Protein AF-A0A4R2HNK5-F1 (afdb_monomer_lite)

Secondary structure (DSSP, 8-state):
----------HHHHHHHHHHHHHHHHHHHHHHHHHHHHHHHHH-SS-HHHHHHHHHHHHHHHHHHHHHHHGGGT-GGGHHHHHHHHHHHHHHHH--SSPPTT---S-GGGS-SS----

pLDDT: mean 80.42, std 14.78, range [45.03, 94.81]

Sequence (118 aa):
MVPMGPIEFSPAEVAMILTVLALVGVCSALPATIPLALVGHRRGVQNPGWNALWYWLCGTVLTVVLMGALIQTGLGWAVVPLSWLPTLLIAWLLKPRHPRPGG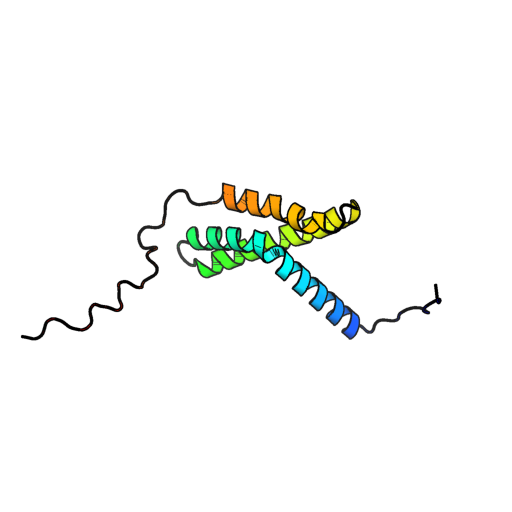ELGWSDMTSGQQGER

Foldseek 3Di:
DPDDPPPDDDPVRVVVVVVVVLVVLLVLQCVQLQLQLVLLLQPDDPCSNVRSVVSSVVSSVQLSVQLVVCVVVPPPPVSSVVSSVVSNVVSVVSRDPDGDVPPPPPPVPPPPPDDDDD

Radius of gyration: 21.97 Å; chains: 1; bounding box: 57×47×64 Å

Organism: NCBI:txid2512223

Structure (mmCIF, N/CA/C/O backbone):
data_AF-A0A4R2HNK5-F1
#
_entry.id   AF-A0A4R2HNK5-F1
#
loop_
_atom_site.group_PDB
_atom_site.id
_atom_site.type_symbol
_atom_site.label_atom_id
_atom_site.label_alt_id
_atom_site.label_comp_id
_atom_site.label_asym_id
_atom_site.label_entity_id
_atom_site.label_seq_id
_atom_site.pdbx_PDB_ins_code
_atom_site.Cartn_x
_atom_site.Cartn_y
_atom_site.Cartn_z
_atom_site.occupancy
_atom_site.B_iso_or_equiv
_atom_site.auth_seq_id
_atom_site.auth_comp_id
_atom_site.auth_asym_id
_atom_site.auth_atom_id
_atom_site.pdbx_PDB_model_num
ATOM 1 N N . MET A 1 1 ? -30.106 -1.201 23.468 1.00 45.03 1 MET A N 1
ATOM 2 C CA . MET A 1 1 ? -28.637 -1.282 23.605 1.00 45.03 1 MET A CA 1
ATOM 3 C C . MET A 1 1 ? -28.354 -1.833 24.988 1.00 45.03 1 MET A C 1
ATOM 5 O O . MET A 1 1 ? -28.760 -1.204 25.954 1.00 45.03 1 MET A O 1
ATOM 9 N N . VAL A 1 2 ? -27.788 -3.035 25.092 1.00 50.84 2 VAL A N 1
ATOM 10 C CA . VAL A 1 2 ? -27.368 -3.583 26.391 1.00 50.84 2 VAL A CA 1
ATOM 11 C C . VAL A 1 2 ? -26.088 -2.842 26.786 1.00 50.84 2 VAL A C 1
ATOM 13 O O . VAL A 1 2 ? -25.183 -2.785 25.949 1.00 50.84 2 VAL A O 1
ATOM 16 N N . PRO A 1 3 ? -26.004 -2.224 27.977 1.00 62.53 3 PRO A N 1
ATOM 17 C CA . PRO A 1 3 ? -24.787 -1.556 28.410 1.00 62.53 3 PRO A CA 1
ATOM 18 C C . PRO A 1 3 ? -23.727 -2.631 28.642 1.00 62.53 3 PRO A C 1
ATOM 20 O O . PRO A 1 3 ? -23.745 -3.336 29.648 1.00 62.53 3 PRO A O 1
ATOM 23 N N . MET A 1 4 ? -22.832 -2.798 27.672 1.00 63.62 4 MET A N 1
ATOM 24 C CA . MET A 1 4 ? -21.592 -3.518 27.917 1.00 63.62 4 MET A CA 1
ATOM 25 C C . MET A 1 4 ? -20.785 -2.638 28.873 1.00 63.62 4 MET A C 1
ATOM 27 O O . MET A 1 4 ? -20.574 -1.459 28.586 1.00 63.62 4 MET A O 1
ATOM 31 N N . GLY A 1 5 ? -20.432 -3.177 30.045 1.00 65.69 5 GLY A N 1
ATOM 32 C CA . GLY A 1 5 ? -19.537 -2.511 30.995 1.00 65.69 5 GLY A CA 1
ATOM 33 C C . GLY A 1 5 ? -18.198 -2.140 30.340 1.00 65.69 5 GLY A C 1
ATOM 34 O O . GLY A 1 5 ? -17.974 -2.492 29.179 1.00 65.69 5 GLY A O 1
ATOM 35 N N . PRO A 1 6 ? -17.307 -1.416 31.041 1.00 68.88 6 PRO A N 1
ATOM 36 C CA . PRO A 1 6 ? -16.019 -1.023 30.477 1.00 68.88 6 PRO A CA 1
ATOM 37 C C . PRO A 1 6 ? -15.307 -2.259 29.916 1.00 68.88 6 PRO A C 1
ATOM 39 O O . PRO A 1 6 ? -15.030 -3.212 30.641 1.00 68.88 6 PRO A O 1
ATOM 42 N N . ILE A 1 7 ? -15.094 -2.269 28.599 1.00 70.62 7 ILE A N 1
ATOM 43 C CA . ILE A 1 7 ? -14.390 -3.355 27.926 1.00 70.62 7 ILE A CA 1
ATOM 44 C C . ILE A 1 7 ? -12.910 -3.153 28.241 1.00 70.62 7 ILE A C 1
ATOM 46 O O . ILE A 1 7 ? -12.231 -2.348 27.603 1.00 70.62 7 ILE A O 1
ATOM 50 N N . GLU A 1 8 ? -12.431 -3.826 29.280 1.00 81.69 8 GLU A N 1
ATOM 51 C CA . GLU A 1 8 ? -11.014 -3.850 29.621 1.00 81.69 8 GLU A CA 1
ATOM 52 C C . GLU A 1 8 ? -10.310 -4.860 28.714 1.00 81.69 8 GLU A C 1
ATOM 54 O O . GLU A 1 8 ? -10.387 -6.067 28.927 1.00 81.69 8 GLU A O 1
ATOM 59 N N . PHE A 1 9 ? -9.650 -4.363 27.668 1.00 81.75 9 PHE A N 1
ATOM 60 C CA . PHE A 1 9 ? -8.792 -5.193 26.831 1.00 81.75 9 PHE A CA 1
ATOM 61 C C . PHE A 1 9 ? -7.434 -5.379 27.504 1.00 81.75 9 PHE A C 1
ATOM 63 O O . PHE A 1 9 ? -6.755 -4.411 27.857 1.00 81.75 9 PHE A O 1
ATOM 70 N N . SER A 1 10 ? -6.995 -6.626 27.617 1.00 91.81 10 SER A N 1
ATOM 71 C CA . SER A 1 10 ? -5.616 -6.942 27.963 1.00 91.81 10 SER A CA 1
ATOM 72 C C . SER A 1 10 ? -4.649 -6.418 26.882 1.00 91.81 10 SER A C 1
ATOM 74 O O . SER A 1 10 ? -5.011 -6.324 25.703 1.00 91.81 10 SER A O 1
ATOM 76 N N . PRO A 1 11 ? -3.377 -6.131 27.222 1.00 91.19 11 PRO A N 1
ATOM 77 C CA . PRO A 1 11 ? -2.380 -5.707 26.233 1.00 91.19 11 PRO A CA 1
ATOM 78 C C . PRO A 1 11 ? -2.218 -6.692 25.063 1.00 91.19 11 PRO A C 1
ATOM 80 O O . PRO A 1 11 ? -1.968 -6.280 23.931 1.00 91.19 11 PRO A O 1
ATOM 83 N N . ALA A 1 12 ? -2.394 -7.991 25.327 1.00 91.38 12 ALA A N 1
ATOM 84 C CA . ALA A 1 12 ? -2.342 -9.036 24.311 1.00 91.38 12 ALA A CA 1
ATOM 85 C C . ALA A 1 12 ? -3.515 -8.944 23.319 1.00 91.38 12 ALA A C 1
ATOM 87 O O . ALA A 1 12 ? -3.309 -9.086 22.114 1.00 91.38 12 ALA A O 1
ATOM 88 N N . GLU A 1 13 ? -4.729 -8.655 23.795 1.00 90.94 13 GLU A N 1
ATOM 89 C CA . GLU A 1 13 ? -5.905 -8.463 22.936 1.00 90.94 13 GLU A CA 1
ATOM 90 C C . GLU A 1 13 ? -5.769 -7.207 22.077 1.00 90.94 13 GLU A C 1
ATOM 92 O O . GLU A 1 13 ? -6.040 -7.255 20.878 1.00 90.94 13 GLU A O 1
ATOM 97 N N . VAL A 1 14 ? -5.266 -6.106 22.643 1.00 91.25 14 VAL A N 1
ATOM 98 C CA . VAL A 1 14 ? -4.983 -4.886 21.871 1.00 91.25 14 VAL A CA 1
ATOM 99 C C . VAL A 1 14 ? -3.964 -5.170 20.765 1.00 91.25 14 VAL A C 1
ATOM 101 O O . VAL A 1 14 ? -4.187 -4.801 19.612 1.00 91.25 14 VAL A O 1
ATOM 104 N N . ALA A 1 15 ? -2.870 -5.871 21.082 1.00 92.31 15 ALA A N 1
ATOM 105 C CA . ALA A 1 15 ? -1.864 -6.251 20.092 1.00 92.31 15 ALA A CA 1
ATOM 106 C C . ALA A 1 15 ? -2.449 -7.141 18.983 1.00 92.31 15 ALA A C 1
ATOM 108 O O . ALA A 1 15 ? -2.151 -6.938 17.803 1.00 92.31 15 ALA A O 1
ATOM 109 N N . MET A 1 16 ? -3.321 -8.090 19.337 1.00 94.81 16 MET A N 1
ATOM 110 C CA . MET A 1 16 ? -4.013 -8.948 18.376 1.00 94.81 16 MET A CA 1
ATOM 111 C C . MET A 1 16 ? -4.921 -8.134 17.447 1.00 94.81 16 MET A C 1
ATOM 113 O O . MET A 1 16 ? -4.829 -8.276 16.228 1.00 94.81 16 MET A O 1
ATOM 117 N N . ILE A 1 17 ? -5.746 -7.242 18.002 1.00 91.44 17 ILE A N 1
ATOM 118 C CA . ILE A 1 17 ? -6.644 -6.372 17.231 1.00 91.44 17 ILE A CA 1
ATOM 119 C C . ILE A 1 17 ? -5.839 -5.508 16.259 1.00 91.44 17 ILE A C 1
ATOM 121 O O . ILE A 1 17 ? -6.148 -5.470 15.069 1.00 91.44 17 ILE A O 1
ATOM 125 N N . LEU A 1 18 ? -4.771 -4.862 16.733 1.00 90.38 18 LEU A N 1
ATOM 126 C CA . LEU A 1 18 ? -3.900 -4.043 15.888 1.00 90.38 18 LEU A CA 1
ATOM 127 C C . LEU A 1 18 ? -3.241 -4.863 14.776 1.00 90.38 18 LEU A C 1
ATOM 129 O O . LEU A 1 18 ? -3.157 -4.394 13.643 1.00 90.38 18 LEU A O 1
ATOM 133 N N . THR A 1 19 ? -2.824 -6.095 15.069 1.00 90.88 19 THR A N 1
ATOM 134 C CA . THR A 1 19 ? -2.224 -6.995 14.075 1.00 90.88 19 THR A CA 1
ATOM 135 C C . THR A 1 19 ? -3.226 -7.362 12.983 1.00 90.88 19 THR A C 1
ATOM 137 O O . THR A 1 19 ? -2.902 -7.285 11.798 1.00 90.88 19 THR A O 1
ATOM 140 N N . VAL A 1 20 ? -4.459 -7.714 13.359 1.00 92.38 20 VAL A N 1
ATOM 141 C CA . VAL A 1 20 ? -5.525 -8.029 12.399 1.00 92.38 20 VAL A CA 1
ATOM 142 C C . VAL A 1 20 ? -5.867 -6.803 11.555 1.00 92.38 20 VAL A C 1
ATOM 144 O O . VAL A 1 20 ? -5.943 -6.908 10.333 1.00 92.38 20 VAL A O 1
ATOM 147 N N . LEU A 1 21 ? -6.010 -5.628 12.175 1.00 88.75 21 LEU A N 1
ATOM 148 C CA . LEU A 1 21 ? -6.283 -4.378 11.462 1.00 88.75 21 LEU A CA 1
ATOM 149 C C . LEU A 1 21 ? -5.161 -4.018 10.483 1.00 88.75 21 LEU A C 1
ATOM 151 O O . LEU A 1 21 ? -5.441 -3.643 9.345 1.00 88.75 21 LEU A O 1
ATOM 155 N N . ALA A 1 22 ? -3.902 -4.176 10.892 1.00 87.69 22 ALA A N 1
ATOM 156 C CA . ALA A 1 22 ? -2.750 -3.949 10.029 1.00 87.69 22 ALA A CA 1
ATOM 157 C C . ALA A 1 22 ? -2.743 -4.921 8.842 1.00 87.69 22 ALA A C 1
ATOM 159 O O . ALA A 1 22 ? -2.569 -4.489 7.703 1.00 87.69 22 ALA A O 1
ATOM 160 N N . LEU A 1 23 ? -2.988 -6.212 9.085 1.00 91.12 23 LEU A N 1
ATOM 161 C CA . LEU A 1 23 ? -3.037 -7.226 8.033 1.00 91.12 23 LEU A CA 1
ATOM 162 C C . LEU A 1 23 ? -4.160 -6.942 7.030 1.00 91.12 23 LEU A C 1
ATOM 164 O O . LEU A 1 23 ? -3.922 -6.954 5.825 1.00 91.12 23 LEU A O 1
ATOM 168 N N . VAL A 1 24 ? -5.365 -6.632 7.513 1.00 88.94 24 VAL A N 1
ATOM 169 C CA . VAL A 1 24 ? -6.502 -6.264 6.658 1.00 88.94 24 VAL A CA 1
ATOM 170 C C . VAL A 1 24 ? -6.188 -5.002 5.854 1.00 88.94 24 VAL A C 1
ATOM 172 O O . VAL A 1 24 ? -6.418 -4.981 4.645 1.00 88.94 24 VAL A O 1
ATOM 175 N N . GLY A 1 25 ? -5.606 -3.979 6.487 1.00 85.62 25 GLY A N 1
ATOM 176 C CA . GLY A 1 25 ? -5.189 -2.749 5.816 1.00 85.62 25 GLY A CA 1
ATOM 177 C C . GLY A 1 25 ? -4.174 -3.012 4.702 1.00 85.62 25 GLY A C 1
ATOM 178 O O . GLY A 1 25 ? -4.365 -2.563 3.573 1.00 85.62 25 GLY A O 1
ATOM 179 N N . VAL A 1 26 ? -3.148 -3.820 4.969 1.00 87.81 26 VAL A N 1
ATOM 180 C CA . VAL A 1 26 ? -2.143 -4.209 3.968 1.00 87.81 26 VAL A CA 1
ATOM 181 C C . VAL A 1 26 ? -2.790 -4.983 2.819 1.00 87.81 26 VAL A C 1
ATOM 183 O O . VAL A 1 26 ? -2.585 -4.628 1.659 1.00 87.81 26 VAL A O 1
ATOM 186 N N . CYS A 1 27 ? -3.618 -5.986 3.122 1.00 89.69 27 CYS A N 1
ATOM 187 C CA . CYS A 1 27 ? -4.338 -6.770 2.119 1.00 89.69 27 CYS A CA 1
ATOM 188 C C . CYS A 1 27 ? -5.236 -5.889 1.237 1.00 89.69 27 CYS A C 1
ATOM 190 O O . CYS A 1 27 ? -5.242 -6.049 0.018 1.00 89.69 27 CYS A O 1
ATOM 192 N N . SER A 1 28 ? -5.938 -4.91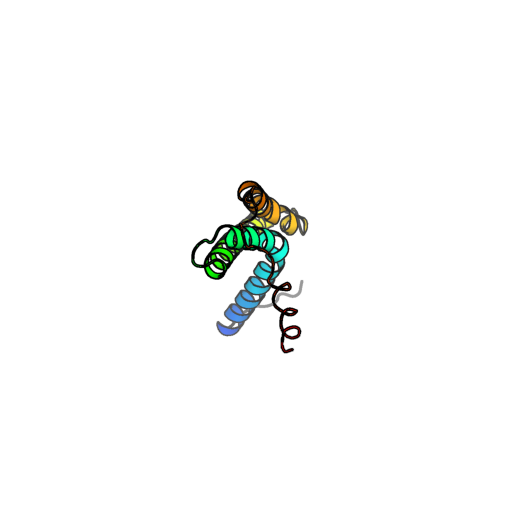4 1.825 1.00 87.06 28 SER A N 1
ATOM 193 C CA . SER A 1 28 ? -6.771 -3.964 1.075 1.00 87.06 28 SER A CA 1
ATOM 194 C C . SER A 1 28 ? -5.972 -2.995 0.199 1.00 87.06 28 SER A C 1
ATOM 196 O O . SER A 1 28 ? -6.506 -2.475 -0.779 1.00 87.06 28 SER A O 1
ATOM 198 N N . ALA A 1 29 ? -4.696 -2.760 0.518 1.00 86.94 29 ALA A N 1
ATOM 199 C CA . ALA A 1 29 ? -3.822 -1.876 -0.243 1.00 86.94 29 ALA A CA 1
ATOM 200 C C . ALA A 1 29 ? -3.150 -2.585 -1.434 1.00 86.94 29 ALA A C 1
ATOM 202 O O . ALA A 1 29 ? -2.735 -1.912 -2.379 1.00 86.94 29 ALA A O 1
ATOM 203 N N . LEU A 1 30 ? -3.075 -3.925 -1.432 1.00 89.62 30 LEU A N 1
ATOM 204 C CA . LEU A 1 30 ? -2.387 -4.716 -2.466 1.00 89.62 30 LEU A CA 1
ATOM 205 C C . LEU A 1 30 ? -2.734 -4.327 -3.916 1.00 89.62 30 LEU A C 1
ATOM 207 O O . LEU A 1 30 ? -1.796 -4.188 -4.707 1.00 89.62 30 LEU A O 1
ATOM 211 N N . PRO A 1 31 ? -4.010 -4.090 -4.296 1.00 87.88 31 PRO A N 1
ATOM 212 C CA . PRO A 1 31 ? -4.347 -3.714 -5.672 1.00 87.88 31 PRO A CA 1
ATOM 213 C C . PRO A 1 31 ? -3.634 -2.442 -6.154 1.00 87.88 31 PRO A C 1
ATOM 215 O O . PRO A 1 31 ? -3.288 -2.334 -7.330 1.00 87.88 31 PRO A O 1
ATOM 218 N N . ALA A 1 32 ? -3.376 -1.494 -5.249 1.00 86.69 32 ALA A N 1
ATOM 219 C CA . ALA A 1 32 ? -2.700 -0.237 -5.555 1.00 86.69 32 ALA A CA 1
ATOM 220 C C . ALA A 1 32 ? -1.174 -0.332 -5.417 1.00 86.69 32 ALA A C 1
ATOM 222 O O . ALA A 1 32 ? -0.432 0.310 -6.165 1.00 86.69 32 ALA A O 1
ATOM 223 N N . THR A 1 33 ? -0.688 -1.141 -4.474 1.00 89.88 33 THR A N 1
ATOM 224 C CA . THR A 1 33 ? 0.734 -1.188 -4.108 1.00 89.88 33 THR A CA 1
ATOM 225 C C . THR A 1 33 ? 1.544 -2.162 -4.952 1.00 89.88 33 THR A C 1
ATOM 227 O O . THR A 1 33 ? 2.724 -1.904 -5.189 1.00 89.88 33 THR A O 1
ATOM 230 N N . ILE A 1 34 ? 0.934 -3.226 -5.488 1.00 90.56 34 ILE A N 1
ATOM 231 C CA . ILE A 1 34 ? 1.595 -4.155 -6.422 1.00 90.56 34 ILE A CA 1
ATOM 232 C C . ILE A 1 34 ? 2.079 -3.433 -7.696 1.00 90.56 34 ILE A C 1
ATOM 234 O O . ILE A 1 34 ? 3.253 -3.590 -8.045 1.00 90.56 34 ILE A O 1
ATOM 238 N N . PRO A 1 35 ? 1.266 -2.599 -8.381 1.00 90.31 35 PRO A N 1
ATOM 239 C CA . PRO A 1 35 ? 1.739 -1.802 -9.514 1.00 90.31 35 PRO A CA 1
ATOM 240 C C . PRO A 1 35 ? 2.964 -0.946 -9.180 1.00 90.31 35 PRO A C 1
ATOM 242 O O . PRO A 1 35 ? 3.910 -0.882 -9.966 1.00 90.31 35 PRO A O 1
ATOM 245 N N . LEU A 1 36 ? 2.980 -0.323 -8.000 1.00 89.00 36 LEU A N 1
ATOM 246 C CA . LEU A 1 36 ? 4.094 0.514 -7.563 1.00 89.00 36 LEU A CA 1
ATOM 247 C C . LEU A 1 36 ? 5.346 -0.322 -7.246 1.00 89.00 36 LEU A C 1
ATOM 249 O O . LEU A 1 36 ? 6.452 0.056 -7.633 1.00 89.00 36 LEU A O 1
ATOM 253 N N . ALA A 1 37 ? 5.175 -1.496 -6.635 1.00 91.12 37 ALA A N 1
ATOM 254 C CA . ALA A 1 37 ? 6.246 -2.463 -6.405 1.00 91.12 37 ALA A CA 1
ATOM 255 C C . ALA A 1 37 ? 6.888 -2.923 -7.724 1.00 91.12 37 ALA A C 1
ATOM 257 O O . ALA A 1 37 ? 8.112 -2.965 -7.842 1.00 91.12 37 ALA A O 1
ATOM 258 N N . LEU A 1 38 ? 6.076 -3.195 -8.754 1.00 88.06 38 LEU A N 1
ATOM 259 C CA . LEU A 1 38 ? 6.553 -3.549 -10.095 1.00 88.06 38 LEU A CA 1
ATOM 260 C C . LEU A 1 38 ? 7.347 -2.410 -10.744 1.00 88.06 38 LEU A C 1
ATOM 262 O O . LEU A 1 38 ? 8.342 -2.657 -11.429 1.00 88.06 38 LEU A O 1
ATOM 266 N N . VAL A 1 39 ? 6.944 -1.157 -10.522 1.00 87.88 39 VAL A N 1
ATOM 267 C CA 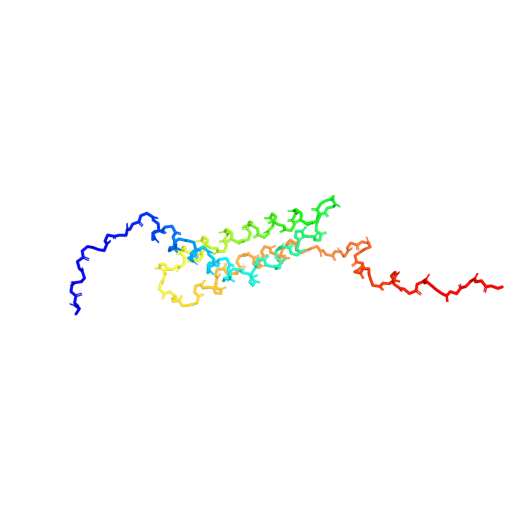. VAL A 1 39 ? 7.718 0.013 -10.958 1.00 87.88 39 VAL A CA 1
ATOM 268 C C . VAL A 1 39 ? 9.074 0.062 -10.253 1.00 87.88 39 VAL A C 1
ATOM 270 O O . VAL A 1 39 ? 10.095 0.223 -10.927 1.00 87.88 39 VAL A O 1
ATOM 273 N N . GLY A 1 40 ? 9.106 -0.138 -8.932 1.00 86.56 40 GLY A N 1
ATOM 274 C CA . GLY A 1 40 ? 10.344 -0.239 -8.156 1.00 86.56 40 GLY A CA 1
ATOM 275 C C . GLY A 1 40 ? 11.254 -1.358 -8.668 1.00 86.56 40 GLY A C 1
ATOM 276 O O . GLY A 1 40 ? 12.435 -1.127 -8.936 1.00 86.56 40 GLY A O 1
ATOM 277 N N . HIS A 1 41 ? 10.689 -2.538 -8.923 1.00 87.38 41 HIS A N 1
ATOM 278 C CA . HIS A 1 41 ? 11.414 -3.675 -9.482 1.00 87.38 41 HIS A CA 1
ATOM 279 C C . HIS A 1 41 ? 12.078 -3.330 -10.820 1.00 87.38 41 HIS A C 1
ATOM 281 O O . HIS A 1 41 ? 13.282 -3.518 -10.996 1.00 87.38 41 HIS A O 1
ATOM 287 N N . ARG A 1 42 ? 11.317 -2.741 -11.751 1.00 84.19 42 ARG A N 1
ATOM 288 C CA . ARG A 1 42 ? 11.823 -2.370 -13.082 1.00 84.19 42 ARG A CA 1
ATOM 289 C C . ARG A 1 42 ? 12.914 -1.299 -13.021 1.00 84.19 42 ARG A C 1
ATOM 291 O O . ARG A 1 42 ? 13.854 -1.354 -13.811 1.00 84.19 42 ARG A O 1
ATOM 298 N N . ARG A 1 43 ? 12.810 -0.351 -12.082 1.00 82.94 43 ARG A N 1
ATOM 299 C CA . ARG A 1 43 ? 13.776 0.745 -11.888 1.00 82.94 43 ARG A CA 1
ATOM 300 C C . ARG A 1 43 ? 15.056 0.333 -11.153 1.00 82.94 43 ARG A C 1
ATOM 302 O O . ARG A 1 43 ? 16.065 1.017 -11.287 1.00 82.94 43 ARG A O 1
ATOM 309 N N . GLY A 1 44 ? 15.038 -0.738 -10.360 1.00 82.56 44 GLY A N 1
ATOM 310 C CA . GLY A 1 44 ? 16.170 -1.089 -9.497 1.00 82.56 44 GLY A CA 1
ATOM 311 C C . GLY A 1 44 ? 17.346 -1.677 -10.279 1.00 82.56 44 GLY A C 1
ATOM 312 O O . GLY A 1 44 ? 17.261 -2.815 -10.729 1.00 82.56 44 GLY A O 1
ATOM 313 N N . VAL A 1 45 ? 18.448 -0.933 -10.440 1.00 75.69 45 VAL A N 1
ATOM 314 C CA . VAL A 1 45 ? 19.602 -1.381 -11.249 1.00 75.69 45 VAL A CA 1
ATOM 315 C C . VAL A 1 45 ? 20.409 -2.483 -10.554 1.00 75.69 45 VAL A C 1
ATOM 317 O O . VAL A 1 45 ? 20.630 -3.534 -11.142 1.00 75.69 45 VAL A O 1
ATOM 320 N N . GLN A 1 46 ? 20.792 -2.263 -9.297 1.00 78.31 46 GLN A N 1
ATOM 321 C CA . GLN A 1 46 ? 21.653 -3.182 -8.541 1.00 78.31 46 GLN A CA 1
ATOM 322 C C . GLN A 1 46 ? 20.859 -4.221 -7.737 1.00 78.31 46 GLN A C 1
ATOM 324 O O . GLN A 1 46 ? 21.213 -5.390 -7.732 1.00 78.31 46 GLN A O 1
ATOM 329 N N . ASN A 1 47 ? 19.762 -3.806 -7.090 1.00 83.81 47 ASN A N 1
ATOM 330 C CA . ASN A 1 47 ? 18.944 -4.665 -6.225 1.00 83.81 47 ASN A CA 1
ATOM 331 C C . ASN A 1 47 ? 17.447 -4.473 -6.530 1.00 83.81 47 ASN A C 1
ATOM 333 O O . ASN A 1 47 ? 16.760 -3.724 -5.826 1.00 83.81 47 ASN A O 1
ATOM 337 N N . PRO A 1 48 ? 16.913 -5.110 -7.591 1.00 83.44 48 PRO A N 1
ATOM 338 C CA . PRO A 1 48 ? 15.533 -4.897 -8.025 1.00 83.44 48 PRO A CA 1
ATOM 339 C C . PRO A 1 48 ? 14.508 -5.382 -6.991 1.00 83.44 48 PRO A C 1
ATOM 341 O O . PRO A 1 48 ? 13.450 -4.773 -6.855 1.00 83.44 48 PRO A O 1
ATOM 344 N N . GLY A 1 49 ? 14.825 -6.422 -6.211 1.00 83.44 49 GLY A N 1
ATOM 345 C CA . GLY A 1 49 ? 13.975 -6.890 -5.109 1.00 83.44 49 GLY A CA 1
ATOM 346 C C . GLY A 1 49 ? 13.858 -5.872 -3.971 1.00 83.44 49 GLY A C 1
ATOM 347 O O . GLY A 1 49 ? 12.750 -5.539 -3.556 1.00 83.44 49 GLY A O 1
ATOM 348 N N . TRP A 1 50 ? 14.983 -5.306 -3.522 1.00 87.44 50 TRP A N 1
ATOM 349 C CA . TRP A 1 50 ? 14.988 -4.288 -2.463 1.00 87.44 50 TRP A CA 1
ATOM 350 C C . TRP A 1 50 ? 14.243 -3.019 -2.886 1.00 87.44 50 TRP A C 1
ATOM 352 O O . TRP A 1 50 ? 13.449 -2.470 -2.126 1.00 87.44 50 TRP A O 1
ATOM 362 N N . ASN A 1 51 ? 14.432 -2.588 -4.137 1.00 89.12 51 ASN A N 1
ATOM 363 C CA . ASN A 1 51 ? 13.723 -1.423 -4.657 1.00 89.12 51 ASN A CA 1
ATOM 364 C C . ASN A 1 51 ? 12.213 -1.684 -4.800 1.00 89.12 51 ASN A C 1
ATOM 366 O O . ASN A 1 51 ? 11.408 -0.801 -4.524 1.00 89.12 51 ASN A O 1
ATOM 370 N N . ALA A 1 52 ? 11.810 -2.899 -5.187 1.00 88.12 52 ALA A N 1
ATOM 371 C CA . ALA A 1 52 ? 10.401 -3.292 -5.213 1.00 88.12 52 ALA A CA 1
ATOM 372 C C . ALA A 1 52 ? 9.769 -3.248 -3.815 1.00 88.12 52 ALA A C 1
ATOM 374 O O . ALA A 1 52 ? 8.688 -2.685 -3.656 1.00 88.12 52 ALA A O 1
ATOM 375 N N . LEU A 1 53 ? 10.465 -3.784 -2.805 1.00 91.12 53 LEU A N 1
ATOM 376 C CA . LEU A 1 53 ? 10.018 -3.781 -1.411 1.00 91.12 53 LEU A CA 1
ATOM 377 C C . LEU A 1 53 ? 9.872 -2.356 -0.870 1.00 91.12 53 LEU A C 1
ATOM 379 O O . LEU A 1 53 ? 8.870 -2.044 -0.233 1.00 91.12 53 LEU A O 1
ATOM 383 N N . TRP A 1 54 ? 10.825 -1.473 -1.177 1.00 90.75 54 TRP A N 1
ATOM 384 C CA . TRP A 1 54 ? 10.754 -0.069 -0.774 1.00 90.75 54 TRP A CA 1
ATOM 385 C C . TRP A 1 54 ? 9.537 0.644 -1.376 1.00 90.75 54 TRP A C 1
ATOM 387 O O . TRP A 1 54 ? 8.758 1.272 -0.663 1.00 90.75 54 TRP A O 1
ATOM 397 N N . TYR A 1 55 ? 9.319 0.487 -2.684 1.00 89.88 55 TYR A N 1
ATOM 398 C CA . TYR A 1 55 ? 8.167 1.072 -3.375 1.00 89.88 55 TYR A CA 1
ATOM 399 C C . TYR A 1 55 ? 6.836 0.495 -2.870 1.00 89.88 55 TYR A C 1
ATOM 401 O O . TYR A 1 55 ? 5.864 1.236 -2.713 1.00 89.88 55 TYR A O 1
ATOM 409 N N . TRP A 1 56 ? 6.793 -0.807 -2.576 1.00 92.88 56 TRP A N 1
ATOM 410 C CA . TRP A 1 56 ? 5.633 -1.462 -1.976 1.00 92.88 56 TRP A CA 1
ATOM 411 C C . TRP A 1 56 ? 5.318 -0.911 -0.580 1.00 92.88 56 TRP A C 1
ATOM 413 O O . TRP A 1 56 ? 4.166 -0.563 -0.312 1.00 92.88 56 TRP A O 1
ATOM 423 N N . LEU A 1 57 ? 6.327 -0.773 0.290 1.00 92.81 57 LEU A N 1
ATOM 424 C CA . LEU A 1 57 ? 6.171 -0.203 1.632 1.00 92.81 57 LEU A CA 1
ATOM 425 C C . LEU A 1 57 ? 5.659 1.236 1.567 1.00 92.81 57 LEU A C 1
ATOM 427 O O . LEU A 1 57 ? 4.659 1.553 2.210 1.00 92.81 57 LEU A O 1
ATOM 431 N N . CYS A 1 58 ? 6.283 2.092 0.751 1.00 92.50 58 CYS A N 1
ATOM 432 C CA . CYS A 1 58 ? 5.847 3.479 0.585 1.00 92.50 58 CYS A CA 1
ATOM 433 C C . CYS A 1 58 ? 4.400 3.568 0.084 1.00 92.50 58 CYS A C 1
ATOM 435 O O . CYS A 1 58 ? 3.613 4.348 0.620 1.00 92.50 58 CYS A O 1
ATOM 437 N N . GLY A 1 59 ? 4.029 2.749 -0.906 1.00 90.50 59 GLY A N 1
ATOM 438 C CA . GLY A 1 59 ? 2.655 2.692 -1.402 1.00 90.50 59 GLY A CA 1
ATOM 439 C C . GLY A 1 59 ? 1.663 2.226 -0.337 1.00 90.50 59 GLY A C 1
ATOM 440 O O . GLY A 1 59 ? 0.575 2.784 -0.230 1.00 90.50 59 GLY A O 1
ATOM 441 N N . THR A 1 60 ? 2.039 1.228 0.465 1.00 90.81 60 THR A N 1
ATOM 442 C CA . THR A 1 60 ? 1.177 0.657 1.512 1.00 90.81 60 THR A CA 1
ATOM 443 C C . THR A 1 60 ? 0.921 1.671 2.615 1.00 90.81 60 THR A C 1
ATOM 445 O O . THR A 1 60 ? -0.231 1.894 2.978 1.00 90.81 60 THR A O 1
ATOM 448 N N . VAL A 1 61 ? 1.970 2.347 3.093 1.00 92.25 61 VAL A N 1
ATOM 449 C CA . VAL A 1 61 ? 1.841 3.424 4.083 1.00 92.25 61 VAL A CA 1
ATOM 450 C C . VAL A 1 61 ? 0.942 4.537 3.546 1.00 92.25 61 VAL A C 1
ATOM 452 O O . VAL A 1 61 ? 0.003 4.935 4.229 1.00 92.25 61 VAL A O 1
ATOM 455 N N . LEU A 1 62 ? 1.173 4.994 2.311 1.00 92.31 62 LEU A N 1
ATOM 456 C CA . LEU A 1 62 ? 0.365 6.047 1.696 1.00 92.31 62 LEU A CA 1
ATOM 457 C C . LEU A 1 62 ? -1.118 5.657 1.610 1.00 92.31 62 LEU A C 1
ATOM 459 O O . LEU A 1 62 ? -1.981 6.432 2.021 1.00 92.31 62 LEU A O 1
ATOM 463 N N . THR A 1 63 ? -1.418 4.455 1.111 1.00 90.62 63 THR A N 1
ATOM 464 C CA . THR A 1 63 ? -2.795 3.974 0.948 1.00 90.62 63 THR A CA 1
ATOM 465 C C . THR A 1 63 ? -3.495 3.773 2.291 1.00 90.62 63 THR A C 1
ATOM 467 O O . THR A 1 63 ? -4.626 4.225 2.442 1.00 90.62 63 THR A O 1
ATOM 470 N N . VAL A 1 64 ? -2.840 3.170 3.289 1.00 89.19 64 VAL A N 1
ATOM 471 C CA . VAL A 1 64 ? -3.443 2.941 4.616 1.00 89.19 64 VAL A CA 1
ATOM 472 C C . VAL A 1 64 ? -3.700 4.259 5.349 1.00 89.19 64 VAL A C 1
ATOM 474 O O . VAL A 1 64 ? -4.785 4.445 5.900 1.00 89.19 64 VAL A O 1
ATOM 477 N N . VAL A 1 65 ? -2.748 5.198 5.324 1.00 90.56 65 VAL A N 1
ATOM 478 C CA . VAL A 1 65 ? -2.920 6.524 5.942 1.00 90.56 65 VAL A CA 1
ATOM 479 C C . VAL A 1 65 ? -4.069 7.280 5.281 1.00 90.56 65 VAL A C 1
ATOM 481 O O . VAL A 1 65 ? -4.917 7.841 5.972 1.00 90.56 65 VAL A O 1
ATOM 484 N N . LEU A 1 66 ? -4.139 7.259 3.949 1.00 90.56 66 LEU A N 1
ATOM 485 C CA . LEU A 1 66 ? -5.209 7.925 3.218 1.00 90.56 66 LEU A CA 1
ATOM 486 C C . LEU A 1 66 ? -6.573 7.277 3.472 1.00 90.56 66 LEU A C 1
ATOM 488 O O . LEU A 1 66 ? -7.558 7.985 3.650 1.00 90.56 66 LEU A O 1
ATOM 492 N N . MET A 1 67 ? -6.631 5.947 3.535 1.00 88.44 67 MET A N 1
ATOM 493 C CA . MET A 1 67 ? -7.839 5.211 3.900 1.00 88.44 67 MET A CA 1
ATOM 494 C C . MET A 1 67 ? -8.314 5.602 5.308 1.00 88.44 67 MET A C 1
ATOM 496 O O . MET A 1 67 ? -9.493 5.889 5.501 1.00 88.44 67 MET A O 1
ATOM 500 N N . GLY A 1 68 ? -7.391 5.698 6.272 1.00 87.69 68 GLY A N 1
ATOM 501 C CA . GLY A 1 68 ? -7.678 6.172 7.627 1.00 87.69 68 GLY A CA 1
ATOM 502 C C . GLY A 1 68 ? -8.163 7.624 7.673 1.00 87.69 68 GLY A C 1
ATOM 503 O O . GLY A 1 68 ? -9.087 7.935 8.418 1.00 87.69 68 GLY A O 1
ATOM 504 N N . ALA A 1 69 ? -7.608 8.509 6.843 1.00 88.81 69 ALA A N 1
ATOM 505 C CA . ALA A 1 69 ? -8.070 9.893 6.737 1.00 88.81 69 ALA A CA 1
ATOM 506 C C . ALA A 1 69 ? -9.476 9.985 6.116 1.00 88.81 69 ALA A C 1
ATOM 508 O O . ALA A 1 69 ? -10.331 10.737 6.584 1.00 88.81 69 ALA A O 1
ATOM 509 N N . LEU A 1 70 ? -9.734 9.188 5.079 1.00 89.25 70 LEU A N 1
ATOM 510 C CA . LEU A 1 70 ? -11.002 9.174 4.359 1.00 89.25 70 LEU A CA 1
ATOM 511 C C . LEU A 1 70 ? -12.132 8.501 5.145 1.00 89.25 70 LEU A C 1
ATOM 513 O O . LEU A 1 70 ? -13.292 8.790 4.868 1.00 89.25 70 LEU A O 1
ATOM 517 N N . ILE A 1 71 ? -11.852 7.665 6.148 1.00 87.06 71 ILE A N 1
ATOM 518 C CA . ILE A 1 71 ? -12.908 6.996 6.928 1.00 87.06 71 ILE A CA 1
ATOM 519 C C . ILE A 1 71 ? -13.847 7.992 7.631 1.00 87.06 71 ILE A C 1
ATOM 521 O O . ILE A 1 71 ? -15.027 7.709 7.817 1.00 87.06 71 ILE A O 1
ATOM 525 N N . GLN A 1 72 ? -13.347 9.194 7.939 1.00 86.44 72 GLN A N 1
ATOM 526 C CA . GLN A 1 72 ? -14.097 10.266 8.604 1.00 86.44 72 GLN A CA 1
ATOM 527 C C . GLN A 1 72 ? -15.104 10.976 7.686 1.00 86.44 72 GLN A C 1
ATOM 529 O O . GLN A 1 72 ? -15.938 11.746 8.149 1.00 86.44 72 GLN A O 1
ATOM 534 N N . THR A 1 73 ? -15.040 10.740 6.376 1.00 85.88 73 THR A N 1
ATOM 535 C CA . THR A 1 73 ? -15.857 11.458 5.382 1.00 85.88 73 THR A CA 1
ATOM 536 C C . THR A 1 73 ? -17.264 10.885 5.205 1.00 85.88 73 THR A C 1
ATOM 538 O O . THR A 1 73 ? -18.063 11.448 4.462 1.00 85.88 73 THR A O 1
ATOM 541 N N . GLY A 1 74 ? -17.578 9.748 5.834 1.00 84.44 74 GLY A N 1
ATOM 542 C CA . GLY A 1 74 ? -18.874 9.079 5.672 1.00 84.44 74 GLY A CA 1
ATOM 543 C C . GLY A 1 74 ? -19.076 8.406 4.307 1.00 84.44 74 GLY A C 1
ATOM 544 O O . GLY A 1 74 ? -20.160 7.900 4.034 1.00 84.44 74 GLY A O 1
ATOM 545 N N . LEU A 1 75 ? -18.038 8.329 3.466 1.00 83.81 75 LEU A N 1
ATOM 546 C CA . LEU A 1 75 ? -18.060 7.679 2.145 1.00 83.81 75 LEU A CA 1
ATOM 547 C C . LEU A 1 75 ? -18.220 6.140 2.199 1.00 83.81 75 LEU A C 1
ATOM 549 O O . LEU A 1 75 ? -18.284 5.480 1.160 1.00 83.81 75 LEU A O 1
ATOM 553 N N . GLY A 1 76 ? -18.283 5.551 3.397 1.00 86.31 76 GLY A N 1
ATOM 554 C CA . GLY A 1 76 ? -18.471 4.115 3.599 1.00 86.31 76 GLY A CA 1
ATOM 555 C C . GLY A 1 76 ? -17.386 3.282 2.911 1.00 86.31 76 GLY A C 1
ATOM 556 O O . GLY A 1 76 ? -16.199 3.599 2.978 1.00 86.31 76 GLY A O 1
ATOM 557 N N . TRP A 1 77 ? -17.790 2.222 2.210 1.00 85.69 77 TRP A N 1
ATOM 558 C CA . TRP A 1 77 ? -16.864 1.319 1.517 1.00 85.69 77 TRP A CA 1
ATOM 559 C C . TRP A 1 77 ? -16.139 1.950 0.321 1.00 85.69 77 TRP A C 1
ATOM 561 O O . TRP A 1 77 ? -15.106 1.428 -0.095 1.00 85.69 77 TRP A O 1
ATOM 571 N N . ALA A 1 78 ? -16.613 3.086 -0.208 1.00 86.75 78 ALA A N 1
ATOM 572 C CA . ALA A 1 78 ? -15.951 3.778 -1.318 1.00 86.75 78 ALA A CA 1
ATOM 573 C C . ALA A 1 78 ? -14.581 4.361 -0.924 1.00 86.75 78 ALA A C 1
ATOM 575 O O . ALA A 1 78 ? -13.738 4.600 -1.788 1.00 86.75 78 ALA A O 1
ATOM 576 N N . VAL A 1 79 ? -14.326 4.530 0.377 1.00 87.25 79 VAL A N 1
ATOM 577 C CA . VAL A 1 79 ? -13.034 4.967 0.922 1.00 87.25 79 VAL A CA 1
ATOM 578 C C . VAL A 1 79 ? -11.884 4.061 0.470 1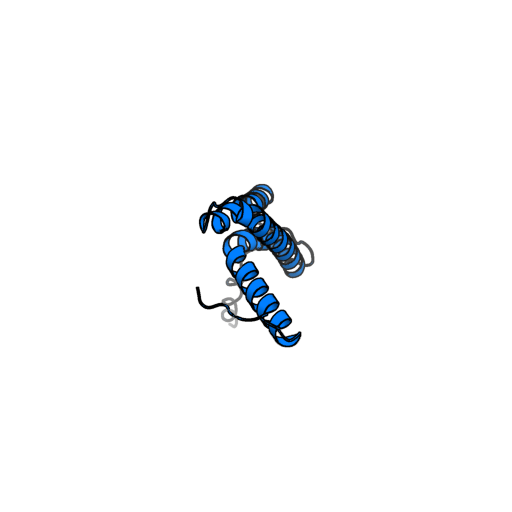.00 87.25 79 VAL A C 1
ATOM 580 O O . VAL A 1 79 ? -10.801 4.555 0.158 1.00 87.25 79 VAL A O 1
ATOM 583 N N . VAL A 1 80 ? -12.129 2.751 0.368 1.00 85.81 80 VAL A N 1
ATOM 584 C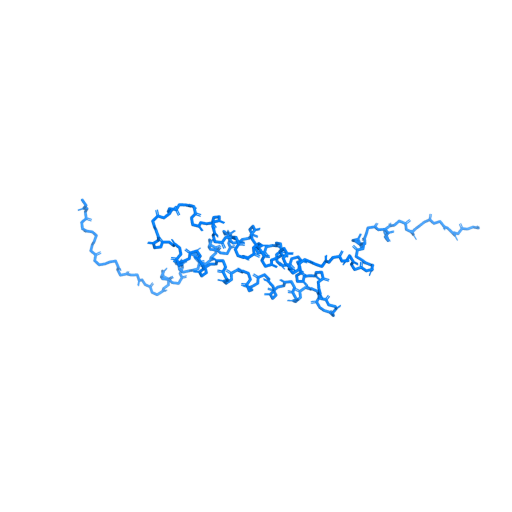 CA . VAL A 1 80 ? -11.111 1.763 -0.013 1.00 85.81 80 VAL A CA 1
ATOM 585 C C . VAL A 1 80 ? -10.605 2.012 -1.444 1.00 85.81 80 VAL A C 1
ATOM 587 O O . VAL A 1 80 ? -9.431 2.352 -1.585 1.00 85.81 80 VAL A O 1
ATOM 590 N N . PRO A 1 81 ? -11.433 1.961 -2.508 1.00 89.75 81 PRO A N 1
ATOM 591 C CA . PRO A 1 81 ? -10.954 2.229 -3.862 1.00 89.75 81 PRO A CA 1
ATOM 592 C C . PRO A 1 81 ? -10.489 3.677 -4.073 1.00 89.75 81 PRO A C 1
ATOM 594 O O . PRO A 1 81 ? -9.570 3.910 -4.856 1.00 89.75 81 PRO A O 1
ATOM 597 N N . LEU A 1 82 ? -11.058 4.658 -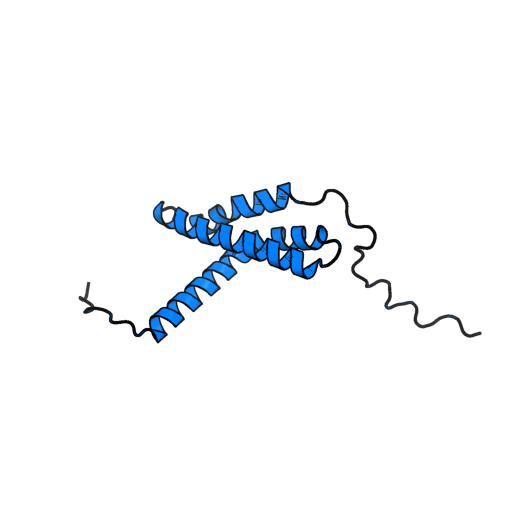3.362 1.00 89.75 82 LEU A N 1
ATOM 598 C CA . LEU A 1 82 ? -10.596 6.050 -3.440 1.00 89.75 82 LEU A CA 1
ATOM 599 C C . LEU A 1 82 ? -9.175 6.217 -2.889 1.00 89.75 82 LEU A C 1
ATOM 601 O O . LEU A 1 82 ? -8.374 6.953 -3.466 1.00 89.75 82 LEU A O 1
ATOM 605 N N . SER A 1 83 ? -8.835 5.492 -1.822 1.00 88.81 83 SER A N 1
ATOM 606 C CA . SER A 1 83 ? -7.490 5.509 -1.238 1.00 88.81 83 SER A CA 1
ATOM 607 C C . SER A 1 83 ? -6.412 4.927 -2.166 1.00 88.81 83 SER A C 1
ATOM 609 O O . SER A 1 83 ? -5.221 5.198 -1.996 1.00 88.81 83 SER A O 1
ATOM 611 N N . TRP A 1 84 ? -6.808 4.154 -3.181 1.00 92.06 84 TRP A N 1
ATOM 612 C CA . TRP A 1 84 ? -5.892 3.595 -4.176 1.00 92.06 84 TRP A CA 1
ATOM 613 C C . TRP A 1 84 ? -5.435 4.631 -5.203 1.00 92.06 84 TRP A C 1
ATOM 615 O O . TRP A 1 84 ? -4.338 4.495 -5.750 1.00 92.06 84 TRP A O 1
ATOM 625 N N . LEU A 1 85 ? -6.256 5.655 -5.475 1.00 92.00 85 LEU A N 1
ATOM 626 C CA . LEU A 1 85 ? -6.049 6.573 -6.598 1.00 92.00 85 LEU A CA 1
ATOM 627 C C . LEU A 1 85 ? -4.677 7.259 -6.568 1.00 92.00 85 LEU A C 1
ATOM 629 O O . LEU A 1 85 ? -3.998 7.223 -7.596 1.00 92.00 85 LEU A O 1
ATOM 633 N N . PRO A 1 86 ? -4.199 7.826 -5.441 1.00 90.31 86 PRO A N 1
ATOM 634 C CA . PRO A 1 86 ? -2.903 8.502 -5.442 1.00 90.31 86 PRO A CA 1
ATOM 635 C C . PRO A 1 86 ? -1.742 7.536 -5.664 1.00 90.31 86 PRO A C 1
ATOM 637 O O . PRO A 1 86 ? -0.839 7.830 -6.442 1.00 90.31 86 PRO A O 1
ATOM 640 N N . THR A 1 87 ? -1.786 6.352 -5.051 1.00 90.38 87 THR A N 1
ATOM 641 C CA . THR A 1 87 ? -0.751 5.323 -5.219 1.00 90.38 87 THR A CA 1
ATOM 642 C C . THR A 1 87 ? -0.700 4.813 -6.661 1.00 90.38 87 THR A C 1
ATOM 644 O O . THR A 1 87 ? 0.384 4.691 -7.234 1.00 90.38 87 THR A O 1
ATOM 647 N N . LEU A 1 88 ? -1.858 4.585 -7.289 1.00 89.69 88 LEU A N 1
ATOM 648 C CA . LEU A 1 88 ? -1.947 4.205 -8.701 1.00 89.69 88 LEU A CA 1
ATOM 649 C C . LEU A 1 88 ? -1.461 5.320 -9.633 1.00 89.69 88 LEU A C 1
ATOM 651 O O . LEU A 1 88 ? -0.752 5.039 -10.599 1.00 89.69 88 LEU A O 1
ATOM 655 N N . LEU A 1 89 ? -1.788 6.580 -9.334 1.00 92.19 89 LEU A N 1
ATOM 656 C CA . LEU A 1 89 ? -1.321 7.734 -10.100 1.00 92.19 89 LEU A CA 1
ATOM 657 C C . LEU A 1 89 ? 0.205 7.866 -10.030 1.00 92.19 89 LEU A C 1
ATOM 659 O O . LEU A 1 89 ? 0.853 8.078 -11.055 1.00 92.19 89 LEU A O 1
ATOM 663 N N . ILE A 1 90 ? 0.790 7.674 -8.845 1.00 89.88 90 ILE A N 1
ATOM 664 C CA . ILE A 1 90 ? 2.244 7.643 -8.656 1.00 89.88 90 ILE A CA 1
ATOM 665 C C . ILE A 1 90 ? 2.851 6.478 -9.442 1.00 89.88 90 ILE A C 1
ATOM 667 O O . ILE A 1 90 ? 3.826 6.673 -10.165 1.00 89.88 90 ILE A O 1
ATOM 671 N N . ALA A 1 91 ? 2.272 5.277 -9.364 1.00 90.38 91 ALA A N 1
ATOM 672 C CA . ALA A 1 91 ? 2.753 4.127 -10.129 1.00 90.38 91 ALA A CA 1
ATOM 673 C C . ALA A 1 91 ? 2.717 4.398 -11.641 1.00 90.38 91 ALA A C 1
ATOM 675 O O . ALA A 1 91 ? 3.668 4.079 -12.355 1.00 90.38 91 ALA A O 1
ATOM 676 N N . TRP A 1 92 ? 1.654 5.037 -12.128 1.00 90.06 92 TRP A N 1
ATOM 677 C CA . TRP A 1 92 ? 1.523 5.420 -13.528 1.00 90.06 92 TRP A CA 1
ATOM 678 C C . TRP A 1 92 ? 2.566 6.462 -13.944 1.00 90.06 92 TRP A C 1
ATOM 680 O O . TRP A 1 92 ? 3.258 6.266 -14.943 1.00 90.06 92 TRP A O 1
ATOM 690 N N . LEU A 1 93 ? 2.747 7.519 -13.148 1.00 90.75 93 LEU A N 1
ATOM 691 C CA . LEU A 1 93 ? 3.724 8.578 -13.410 1.00 90.75 93 LEU A CA 1
ATOM 692 C C . LEU A 1 93 ? 5.164 8.050 -13.391 1.00 90.75 93 LEU A C 1
ATOM 694 O O . LEU A 1 93 ? 6.010 8.473 -14.179 1.00 90.75 93 LEU A O 1
ATOM 698 N N . LEU A 1 94 ? 5.449 7.106 -12.493 1.00 87.25 94 LEU A N 1
ATOM 699 C CA . LEU A 1 94 ? 6.776 6.526 -12.330 1.00 87.25 94 LEU A CA 1
ATOM 700 C C . LEU A 1 94 ? 7.036 5.340 -13.272 1.00 87.25 94 LEU A C 1
ATOM 702 O O . LEU A 1 94 ? 8.169 4.844 -13.325 1.00 87.25 94 LEU A O 1
ATOM 706 N N . LYS A 1 95 ? 6.043 4.899 -14.049 1.00 85.19 95 LYS A N 1
ATOM 707 C CA . LYS A 1 95 ? 6.183 3.778 -14.980 1.00 85.19 95 LYS A CA 1
ATOM 708 C C . LYS A 1 95 ? 7.331 4.038 -15.972 1.00 85.19 95 LYS A C 1
ATOM 710 O O . LYS A 1 95 ? 7.292 5.022 -16.711 1.00 85.19 95 LYS A O 1
ATOM 715 N N . PRO A 1 96 ? 8.359 3.170 -16.028 1.00 78.56 96 PRO A N 1
ATOM 716 C CA . PRO A 1 96 ? 9.433 3.325 -17.000 1.00 78.56 96 PRO A CA 1
ATOM 717 C C . PRO A 1 96 ? 8.891 3.144 -18.426 1.00 78.56 96 PRO A C 1
ATOM 719 O O . PRO A 1 96 ? 8.158 2.192 -18.699 1.00 78.56 96 PRO A O 1
ATOM 722 N N . ARG A 1 97 ? 9.244 4.074 -19.324 1.00 76.81 97 ARG A N 1
ATOM 723 C CA . ARG A 1 97 ? 8.808 4.078 -20.736 1.00 76.81 97 ARG A CA 1
ATOM 724 C C . ARG A 1 97 ? 9.560 3.071 -21.604 1.00 76.81 97 ARG A C 1
ATOM 726 O O . ARG A 1 97 ? 9.017 2.624 -22.607 1.00 76.81 97 ARG A O 1
ATOM 733 N N . HIS A 1 98 ? 10.767 2.685 -21.196 1.00 66.06 98 HIS A N 1
ATOM 734 C CA . HIS A 1 98 ? 11.575 1.690 -21.891 1.00 66.06 98 HIS A CA 1
ATOM 735 C C . HIS A 1 98 ? 11.701 0.419 -21.042 1.00 66.06 98 HIS A C 1
ATOM 737 O O . HIS A 1 98 ? 12.033 0.517 -19.854 1.00 66.06 98 HIS A O 1
ATOM 743 N N . PRO A 1 99 ? 11.423 -0.768 -21.613 1.00 59.34 99 PRO A N 1
ATOM 744 C CA . PRO A 1 99 ? 11.780 -2.035 -20.995 1.00 59.34 99 PRO A CA 1
ATOM 745 C C . PRO A 1 99 ? 13.292 -2.102 -20.786 1.00 59.34 99 PRO A C 1
ATOM 747 O O . PRO A 1 99 ? 14.071 -1.569 -21.576 1.00 59.34 99 PRO A O 1
ATOM 750 N N . ARG A 1 100 ? 13.709 -2.767 -19.714 1.00 60.16 100 ARG A N 1
ATOM 751 C CA . ARG A 1 100 ? 15.120 -3.033 -19.456 1.00 60.16 100 ARG A CA 1
ATOM 752 C C . ARG A 1 100 ? 15.654 -3.976 -20.550 1.00 60.16 100 ARG A C 1
ATOM 754 O O . ARG A 1 100 ? 14.988 -4.984 -20.803 1.00 60.16 100 ARG A O 1
ATOM 761 N N . PRO A 1 101 ? 16.815 -3.709 -21.174 1.00 51.62 101 PRO A N 1
ATOM 762 C CA . PRO A 1 101 ? 17.455 -4.693 -22.042 1.00 51.62 101 PRO A CA 1
ATOM 763 C C . PRO A 1 101 ? 17.820 -5.901 -21.169 1.00 51.62 101 PRO A C 1
ATOM 765 O O . PRO A 1 101 ? 18.493 -5.730 -20.154 1.00 51.62 101 PRO A O 1
ATOM 768 N N . GLY A 1 102 ? 17.307 -7.088 -21.496 1.00 55.50 102 GLY A N 1
ATOM 769 C CA . GLY A 1 102 ? 17.532 -8.315 -20.715 1.00 55.50 102 GLY A CA 1
ATOM 770 C C . GLY A 1 102 ? 16.447 -8.661 -19.688 1.00 55.50 102 GLY A C 1
ATOM 771 O O . GLY A 1 102 ? 16.640 -9.560 -18.882 1.00 55.50 102 GLY A O 1
ATOM 772 N N . GLY A 1 103 ? 15.299 -7.975 -19.703 1.00 51.34 103 GLY A N 1
ATOM 773 C CA . GLY A 1 103 ? 14.117 -8.342 -18.911 1.00 51.34 103 GLY A CA 1
ATOM 774 C C . GLY A 1 103 ? 13.258 -9.445 -19.538 1.00 51.34 103 GLY A C 1
ATOM 775 O O . GLY A 1 103 ? 12.054 -9.478 -19.283 1.00 51.34 103 GLY A O 1
ATOM 776 N N . GLU A 1 104 ? 13.839 -10.298 -20.384 1.00 50.22 104 GLU A N 1
ATOM 777 C CA . GLU A 1 104 ? 13.217 -11.578 -20.697 1.00 50.22 104 GLU A CA 1
ATOM 778 C C . GLU A 1 104 ? 13.250 -12.387 -19.404 1.00 50.22 104 GLU A C 1
ATOM 780 O O . GLU A 1 104 ? 14.309 -12.697 -18.863 1.00 50.22 104 GLU A O 1
ATOM 785 N N . LEU A 1 105 ? 12.072 -12.653 -18.848 1.00 55.62 105 LEU A N 1
ATOM 786 C CA . LEU A 1 105 ? 11.900 -13.719 -17.875 1.00 55.62 105 LEU A CA 1
ATOM 787 C C . LEU A 1 105 ? 12.538 -14.965 -18.490 1.00 55.62 105 LEU A C 1
ATOM 789 O O . LEU A 1 105 ? 11.993 -15.492 -19.455 1.00 55.62 105 LEU A O 1
ATOM 793 N N . GLY A 1 106 ? 13.708 -15.353 -17.975 1.00 51.38 106 GLY A N 1
ATOM 794 C CA . GLY A 1 106 ? 14.542 -16.451 -18.455 1.00 51.38 106 GLY A CA 1
ATOM 795 C C . GLY A 1 106 ? 13.793 -17.778 -18.479 1.00 51.38 106 GLY A C 1
ATOM 796 O O . GLY A 1 106 ? 13.897 -18.587 -17.565 1.00 51.38 106 GLY A O 1
ATOM 797 N N . TRP A 1 107 ? 13.021 -17.971 -19.539 1.00 48.75 107 TRP A N 1
ATOM 798 C CA . TRP A 1 107 ? 12.447 -19.236 -19.980 1.00 48.75 107 TRP A CA 1
ATOM 799 C C . TRP A 1 107 ? 13.156 -19.745 -21.240 1.00 48.75 107 TRP A C 1
ATOM 801 O O . TRP A 1 107 ? 13.032 -20.917 -21.577 1.00 48.75 107 TRP A O 1
ATOM 811 N N . SER A 1 108 ? 13.936 -18.893 -21.911 1.00 50.56 108 SER A N 1
ATOM 812 C CA . SER A 1 108 ? 14.691 -19.217 -23.125 1.00 50.56 108 SER A CA 1
ATOM 813 C C . SER A 1 108 ? 15.958 -20.050 -22.870 1.00 50.56 108 SER A C 1
ATOM 815 O O . SER A 1 108 ? 16.461 -20.663 -23.806 1.00 50.56 108 SER A O 1
ATOM 817 N N . ASP A 1 109 ? 16.436 -20.146 -21.625 1.00 50.25 109 ASP A N 1
ATOM 818 C CA . ASP A 1 109 ? 17.662 -20.894 -21.283 1.00 50.25 109 ASP A CA 1
ATOM 819 C C . ASP A 1 109 ? 17.428 -22.364 -20.888 1.00 50.25 109 ASP A C 1
ATOM 821 O O . ASP A 1 109 ? 18.382 -23.088 -20.614 1.00 50.25 109 ASP A O 1
ATOM 825 N N . MET A 1 110 ? 16.185 -22.863 -20.884 1.00 51.94 110 MET A N 1
ATOM 826 C CA . MET A 1 110 ? 15.920 -24.276 -20.550 1.00 51.94 110 MET A CA 1
ATOM 827 C C . MET A 1 110 ? 15.990 -25.239 -21.748 1.00 51.94 110 MET A C 1
ATOM 829 O O . MET A 1 110 ? 15.803 -26.439 -21.561 1.00 51.94 110 MET A O 1
ATOM 833 N N . THR A 1 111 ? 16.266 -24.770 -22.972 1.00 54.53 111 THR A N 1
ATOM 834 C CA . THR A 1 111 ? 16.203 -25.616 -24.186 1.00 54.53 111 THR A CA 1
ATOM 835 C C . THR A 1 111 ? 17.521 -25.840 -24.932 1.00 54.53 111 THR A C 1
ATOM 837 O O . THR A 1 111 ? 17.510 -26.478 -25.979 1.00 54.53 111 THR A O 1
ATOM 840 N N . SER A 1 112 ? 18.674 -25.408 -24.424 1.00 51.22 112 SER A N 1
ATOM 841 C CA . SER A 1 112 ? 19.977 -25.611 -25.094 1.00 51.22 112 SER A CA 1
ATOM 842 C C . SER A 1 112 ? 20.811 -26.739 -24.470 1.00 51.22 112 SER A C 1
ATOM 844 O O . SER A 1 112 ? 22.033 -26.666 -24.390 1.00 51.22 112 SER A O 1
ATOM 846 N N . GLY A 1 113 ? 20.146 -27.809 -24.034 1.00 53.47 113 GLY A N 1
ATOM 847 C CA . GLY A 1 113 ? 20.773 -28.970 -23.406 1.00 53.47 113 GLY A CA 1
ATOM 848 C C . GLY A 1 113 ? 20.778 -30.247 -24.241 1.00 53.47 113 GLY A C 1
ATOM 849 O O . GLY A 1 113 ? 20.853 -31.303 -23.632 1.00 53.47 113 GLY A O 1
ATOM 850 N N . GLN A 1 114 ? 20.634 -30.225 -25.576 1.00 54.75 114 GLN A N 1
ATOM 851 C CA . GLN A 1 114 ? 20.765 -31.469 -26.356 1.00 54.75 114 GLN A CA 1
ATOM 852 C C . GLN A 1 114 ? 20.889 -31.293 -27.884 1.00 54.75 114 GLN A C 1
ATOM 854 O O . GLN A 1 114 ? 20.023 -31.740 -28.626 1.00 54.75 114 GLN A O 1
ATOM 859 N N . GLN A 1 115 ? 21.965 -30.699 -28.407 1.00 51.94 115 GLN A N 1
ATOM 860 C CA . GLN A 1 115 ? 22.360 -30.981 -29.800 1.00 51.94 115 GLN A CA 1
ATOM 861 C C . GLN A 1 115 ? 23.786 -30.509 -30.075 1.00 51.94 115 GLN A C 1
ATOM 863 O O . GLN A 1 115 ? 24.031 -29.315 -30.211 1.00 51.94 115 GLN A O 1
ATOM 868 N N . GLY A 1 116 ? 24.729 -31.449 -30.151 1.00 47.56 116 GLY A N 1
ATOM 869 C CA . GLY A 1 116 ? 26.096 -31.120 -30.550 1.00 47.56 116 GLY A CA 1
ATOM 870 C C . GLY A 1 116 ? 27.193 -32.125 -30.212 1.00 47.56 116 GLY A C 1
ATOM 871 O O . GLY A 1 116 ? 28.348 -31.729 -30.230 1.00 47.56 116 GLY A O 1
ATOM 872 N N . GLU A 1 117 ? 26.886 -33.390 -29.914 1.00 50.69 117 GLU A N 1
ATOM 873 C CA . GLU A 1 117 ? 27.869 -34.466 -30.089 1.00 50.69 117 GLU A CA 1
ATOM 874 C C . GLU A 1 117 ? 27.475 -35.277 -31.321 1.00 50.69 117 GLU A C 1
ATOM 876 O O . GLU A 1 117 ? 26.530 -36.070 -31.262 1.00 50.69 117 GLU A O 1
ATOM 881 N N . ARG A 1 118 ? 28.168 -35.021 -32.436 1.00 51.47 118 ARG A N 1
ATOM 882 C CA . ARG A 1 118 ? 28.644 -35.992 -33.437 1.00 51.47 118 ARG A CA 1
ATOM 883 C C . ARG A 1 118 ? 29.286 -35.278 -34.617 1.00 51.47 118 ARG A C 1
ATOM 885 O O . ARG A 1 118 ? 28.635 -34.370 -35.176 1.00 51.47 118 ARG A O 1
#